Protein AF-A0A9D7FYW2-F1 (afdb_monomer_lite)

pLDDT: mean 81.65, std 18.12, range [25.08, 98.0]

Foldseek 3Di:
DDDPPPPPPDPPCQVVCVVLVWHFAVPVDKDKDWDWDDDQKIKIKMWMKTATHPDRPQKIKIWIKMWIWHQDPVRDTDTDDIDTQDSDIQMDGPPDDPVVSVVVVVVVVVSSVVSSVVVVVVVD

Sequence (124 aa):
MSKGVFLPTFEPGCQLAKQFDYYADTNTYKEWIRLKIKERRQTDIIFSFHCLGFNFVGVMGVSSFIQYKDLSEEGTQLVDRTSALCPELFQFSYKETLADVEIRFNRWLDRVTDFGLDDWRRQL

Radius of gyration: 16.18 Å; chains: 1; bounding box: 40×32×50 Å

Structure (mmCIF, N/CA/C/O backbone):
data_AF-A0A9D7FYW2-F1
#
_entry.id   AF-A0A9D7FYW2-F1
#
loop_
_atom_site.group_PDB
_atom_site.id
_atom_site.type_symbol
_atom_site.label_atom_id
_atom_site.label_alt_id
_atom_site.label_comp_id
_atom_site.label_asym_id
_atom_site.label_entity_id
_atom_site.label_seq_id
_atom_site.pdbx_PDB_ins_code
_atom_site.Cartn_x
_atom_site.Cartn_y
_atom_site.Cartn_z
_atom_site.occupancy
_atom_site.B_iso_or_equiv
_atom_site.auth_seq_id
_atom_site.auth_comp_id
_atom_site.auth_asym_id
_atom_site.auth_atom_id
_atom_site.pdbx_PDB_model_num
ATOM 1 N N . MET A 1 1 ? 13.356 19.602 33.592 1.00 34.50 1 MET A N 1
ATOM 2 C CA . MET A 1 1 ? 13.519 19.443 32.131 1.00 34.50 1 MET A CA 1
ATOM 3 C C . MET A 1 1 ? 12.827 18.149 31.739 1.00 34.50 1 MET A C 1
ATOM 5 O O . MET A 1 1 ? 13.333 17.087 32.083 1.00 34.50 1 MET A O 1
ATOM 9 N N . SER A 1 2 ? 11.619 18.220 31.172 1.00 28.48 2 SER A N 1
ATOM 10 C CA . SER A 1 2 ? 10.886 17.017 30.770 1.00 28.48 2 SER A CA 1
ATOM 11 C C . SER A 1 2 ? 11.562 16.410 29.543 1.00 28.48 2 SER A C 1
ATOM 13 O O . SER A 1 2 ? 11.865 17.097 28.569 1.00 28.48 2 SER A O 1
ATOM 15 N N . LYS A 1 3 ? 11.848 15.110 29.620 1.00 28.30 3 LYS A N 1
ATOM 16 C CA . LYS A 1 3 ? 12.216 14.315 28.454 1.00 28.30 3 LYS A CA 1
ATOM 17 C C . LYS A 1 3 ? 10.977 14.267 27.566 1.00 28.30 3 LYS A C 1
ATOM 19 O O . LYS A 1 3 ? 9.961 13.711 27.977 1.00 28.30 3 LYS A O 1
ATOM 24 N N . GLY A 1 4 ? 11.047 14.899 26.398 1.00 25.08 4 GLY A N 1
ATOM 25 C CA . GLY A 1 4 ? 10.039 14.730 25.361 1.00 25.08 4 GLY A CA 1
ATOM 26 C C . GLY A 1 4 ? 9.909 13.241 25.069 1.00 25.08 4 GLY A C 1
ATOM 27 O O . GLY A 1 4 ? 10.881 12.598 24.675 1.00 25.08 4 GLY A O 1
ATOM 28 N N . VAL A 1 5 ? 8.732 12.689 25.345 1.00 26.41 5 VAL A N 1
ATOM 29 C CA . VAL A 1 5 ? 8.361 11.338 24.940 1.00 26.41 5 VAL A CA 1
ATOM 30 C C . VAL A 1 5 ? 8.350 11.358 23.419 1.00 26.41 5 VAL A C 1
ATOM 32 O O . VAL A 1 5 ? 7.436 11.894 22.797 1.00 26.41 5 VAL A O 1
ATOM 35 N N . PHE A 1 6 ? 9.423 10.847 22.823 1.00 27.48 6 PHE A N 1
ATOM 36 C CA . PHE A 1 6 ? 9.460 10.537 21.407 1.00 27.48 6 PHE A CA 1
ATOM 37 C C . PHE A 1 6 ? 8.473 9.384 21.229 1.00 27.48 6 PHE A C 1
ATOM 39 O O . PHE A 1 6 ? 8.795 8.230 21.511 1.00 27.48 6 PHE A O 1
ATOM 46 N N . LEU A 1 7 ? 7.223 9.710 20.890 1.00 25.69 7 LEU A N 1
ATOM 47 C CA . LEU A 1 7 ? 6.271 8.705 20.437 1.00 25.69 7 LEU A CA 1
ATOM 48 C C . LEU A 1 7 ? 6.960 7.987 19.272 1.00 25.69 7 LEU A C 1
ATOM 50 O O . LEU A 1 7 ? 7.410 8.680 18.356 1.00 25.69 7 LEU A O 1
ATOM 54 N N . PRO A 1 8 ? 7.122 6.652 19.307 1.00 33.25 8 PRO A N 1
ATOM 55 C CA . PRO A 1 8 ? 7.730 5.949 18.196 1.00 33.25 8 PRO A CA 1
ATOM 56 C C . PRO A 1 8 ? 6.863 6.259 16.986 1.00 33.25 8 PRO A C 1
ATOM 58 O O . PRO A 1 8 ? 5.679 5.918 16.957 1.00 33.25 8 PRO A O 1
ATOM 61 N N . THR A 1 9 ? 7.426 6.993 16.029 1.00 40.28 9 THR A N 1
ATOM 62 C CA . THR A 1 9 ? 6.800 7.227 14.740 1.00 40.28 9 THR A CA 1
ATOM 63 C C . THR A 1 9 ? 6.493 5.842 14.199 1.00 40.28 9 THR A C 1
ATOM 65 O O . THR A 1 9 ? 7.404 5.077 13.894 1.00 40.28 9 THR A O 1
ATOM 68 N N . PHE A 1 10 ? 5.216 5.464 14.218 1.00 47.41 10 PHE A N 1
ATOM 69 C CA . PHE A 1 10 ? 4.755 4.209 13.653 1.00 47.41 10 PHE A CA 1
ATOM 70 C C . PHE A 1 10 ? 5.349 4.122 12.244 1.00 47.41 10 PHE A C 1
ATOM 72 O O . PHE A 1 10 ? 5.164 5.048 11.453 1.00 47.41 10 PHE A O 1
ATOM 79 N N . GLU A 1 11 ? 6.115 3.064 11.967 1.00 56.31 11 GLU A N 1
ATOM 80 C CA . GLU A 1 11 ? 6.662 2.759 10.643 1.00 56.31 11 GLU A CA 1
ATOM 81 C C . GLU A 1 11 ? 5.789 1.673 10.013 1.00 56.31 11 GLU A C 1
ATOM 83 O O . GLU A 1 11 ? 6.104 0.482 10.117 1.00 56.31 11 GLU A O 1
ATOM 88 N N . PRO A 1 12 ? 4.651 2.049 9.412 1.00 54.31 12 PRO A N 1
ATOM 89 C CA . PRO A 1 12 ? 3.641 1.086 9.026 1.00 54.31 12 PRO A CA 1
ATOM 90 C C . PRO A 1 12 ? 4.120 -0.032 8.100 1.00 54.31 12 PRO A C 1
ATOM 92 O O . PRO A 1 12 ? 3.637 -1.157 8.195 1.00 54.31 12 PRO A O 1
ATOM 95 N N . GLY A 1 13 ? 5.086 0.256 7.223 1.00 52.97 13 GLY A N 1
ATOM 96 C CA . GLY A 1 13 ? 5.588 -0.718 6.255 1.00 52.97 13 GLY A CA 1
ATOM 97 C C . GLY A 1 13 ? 6.303 -1.916 6.891 1.00 52.97 13 GLY A C 1
ATOM 98 O O . GLY A 1 13 ? 6.212 -3.025 6.374 1.00 52.97 13 GLY A O 1
ATOM 99 N N . CYS A 1 14 ? 6.969 -1.734 8.036 1.00 55.47 14 CYS A N 1
ATOM 100 C CA . CYS A 1 14 ? 7.915 -2.722 8.566 1.00 55.47 14 CYS A CA 1
ATOM 101 C C . CYS A 1 14 ? 7.234 -3.960 9.189 1.00 55.47 14 CYS A C 1
ATOM 103 O O . CYS A 1 14 ? 7.719 -5.083 9.053 1.00 55.47 14 CYS A O 1
ATOM 105 N N . GLN A 1 15 ? 6.097 -3.782 9.875 1.00 61.22 15 GLN A N 1
ATOM 106 C CA . GLN A 1 15 ? 5.364 -4.901 10.493 1.00 61.22 15 GLN A CA 1
ATOM 107 C C . GLN A 1 15 ? 4.575 -5.727 9.470 1.00 61.22 15 GLN A C 1
ATOM 109 O O . GLN A 1 15 ? 4.453 -6.940 9.632 1.00 61.22 15 GLN A O 1
ATOM 114 N N . LEU A 1 16 ? 4.082 -5.090 8.406 1.00 68.88 16 LEU A N 1
ATOM 115 C CA . LEU A 1 16 ? 3.336 -5.756 7.337 1.00 68.88 16 LEU A CA 1
ATOM 116 C C . LEU A 1 16 ? 4.252 -6.490 6.365 1.00 68.88 16 LEU A C 1
ATOM 118 O O . LEU A 1 16 ? 3.893 -7.566 5.904 1.00 68.88 16 LEU A O 1
ATOM 122 N N . ALA A 1 17 ? 5.457 -5.974 6.110 1.00 67.94 17 ALA A N 1
ATOM 123 C CA . 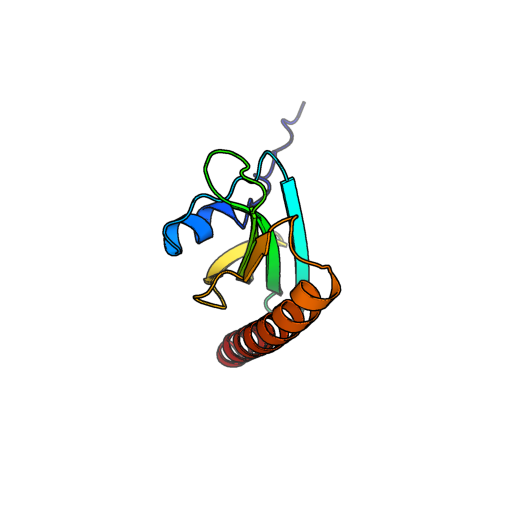ALA A 1 17 ? 6.431 -6.647 5.254 1.00 67.94 17 ALA A CA 1
ATOM 124 C C . ALA A 1 17 ? 6.739 -8.080 5.727 1.00 67.94 17 ALA A C 1
ATOM 126 O O . ALA A 1 17 ? 6.807 -9.003 4.920 1.00 67.94 17 ALA A O 1
ATOM 127 N N . LYS A 1 18 ? 6.773 -8.297 7.052 1.00 66.19 18 LYS A N 1
ATOM 128 C CA . LYS A 1 18 ? 6.891 -9.637 7.650 1.00 66.19 18 LYS A CA 1
ATOM 129 C C . LYS A 1 18 ? 5.711 -10.558 7.336 1.00 66.19 18 LYS A C 1
ATOM 131 O O . LYS A 1 18 ? 5.913 -11.758 7.214 1.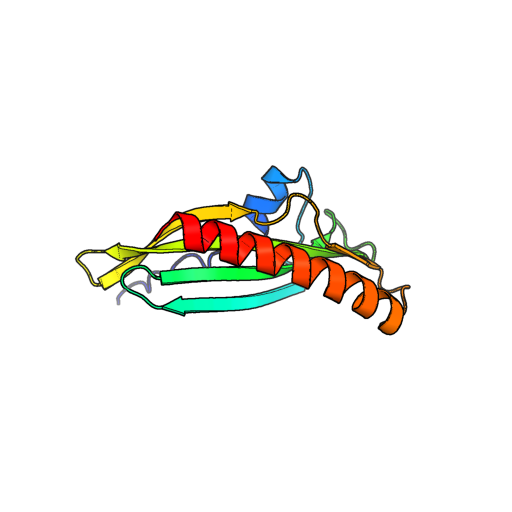00 66.19 18 LYS A O 1
ATOM 136 N N . GLN A 1 19 ? 4.492 -10.026 7.229 1.00 67.94 19 GLN A N 1
ATOM 137 C CA . GLN A 1 19 ? 3.307 -10.819 6.866 1.00 67.94 19 GLN A CA 1
ATOM 138 C C . GLN A 1 19 ? 3.340 -11.256 5.397 1.00 67.94 19 GLN A C 1
ATOM 140 O O . GLN A 1 19 ? 2.734 -12.261 5.044 1.00 67.94 19 GLN A O 1
ATOM 145 N N . PHE A 1 20 ? 4.067 -10.513 4.565 1.00 67.38 20 PHE A N 1
ATOM 146 C CA . PHE A 1 20 ? 4.210 -10.740 3.130 1.00 67.38 20 PHE A CA 1
ATOM 147 C C . PHE A 1 20 ? 5.545 -11.373 2.731 1.00 67.38 20 PHE A C 1
ATOM 149 O O . PHE A 1 20 ? 5.861 -11.413 1.546 1.00 67.38 20 PHE A O 1
ATOM 156 N N . ASP A 1 21 ? 6.320 -11.844 3.712 1.00 73.94 21 ASP A N 1
ATOM 157 C CA . ASP A 1 21 ? 7.629 -12.478 3.523 1.00 73.94 21 ASP A CA 1
ATOM 158 C C . ASP A 1 21 ? 8.591 -11.660 2.636 1.00 73.94 21 ASP A C 1
ATOM 160 O O . ASP A 1 21 ? 9.326 -12.190 1.804 1.00 73.94 21 ASP A O 1
ATOM 164 N N . TYR A 1 22 ? 8.583 -10.331 2.800 1.00 76.25 22 TYR A N 1
ATOM 165 C CA . TYR A 1 22 ? 9.533 -9.445 2.127 1.00 76.25 22 TYR A CA 1
ATOM 166 C C . TYR A 1 22 ? 10.174 -8.446 3.095 1.00 76.25 22 TYR A C 1
ATOM 168 O O . TYR A 1 22 ? 9.722 -8.230 4.220 1.00 76.25 22 TYR A O 1
ATOM 176 N N . TYR A 1 23 ? 11.263 -7.821 2.644 1.00 76.12 23 TYR A N 1
ATOM 177 C CA . TYR A 1 23 ? 11.929 -6.743 3.369 1.00 76.12 23 TYR A CA 1
ATOM 178 C C . TYR A 1 23 ? 11.548 -5.385 2.773 1.00 76.12 23 TYR A C 1
ATOM 180 O O . TYR A 1 23 ? 11.840 -5.119 1.604 1.00 76.12 23 TYR A O 1
ATOM 188 N N . ALA A 1 24 ? 10.909 -4.535 3.579 1.00 80.56 24 ALA A N 1
ATOM 189 C CA . ALA A 1 24 ? 10.659 -3.137 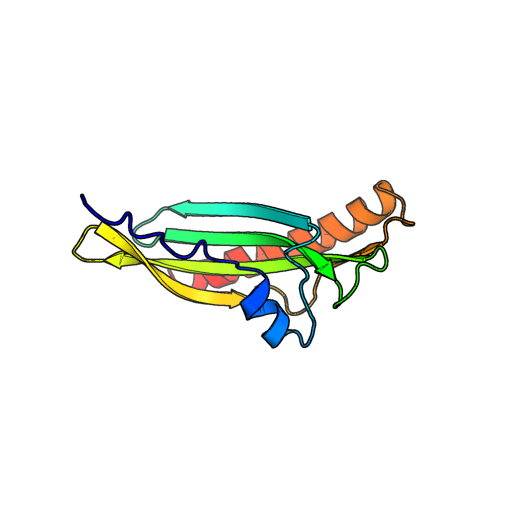3.249 1.00 80.56 24 ALA A CA 1
ATOM 190 C C . ALA A 1 24 ? 11.849 -2.286 3.705 1.00 80.56 24 ALA A C 1
ATOM 192 O O . ALA A 1 24 ? 12.037 -2.079 4.905 1.00 80.56 24 ALA A O 1
ATOM 193 N N . ASP A 1 25 ? 12.633 -1.773 2.760 1.00 80.56 25 ASP A N 1
ATOM 194 C CA . ASP A 1 25 ? 13.660 -0.784 3.066 1.00 80.56 25 ASP A CA 1
ATOM 195 C C . ASP A 1 25 ? 13.018 0.605 3.176 1.00 80.56 25 ASP A C 1
ATOM 197 O O . ASP A 1 25 ? 12.789 1.306 2.189 1.00 80.56 25 ASP A O 1
ATOM 201 N N . THR A 1 26 ? 12.711 0.981 4.417 1.00 78.94 26 THR A N 1
ATOM 202 C CA . THR A 1 26 ? 12.146 2.280 4.800 1.00 78.94 26 THR A CA 1
ATOM 203 C C . THR A 1 26 ? 13.217 3.335 5.114 1.00 78.94 26 THR A C 1
ATOM 205 O O . THR A 1 26 ? 12.872 4.459 5.500 1.00 78.94 26 THR A O 1
ATOM 208 N N . ASN A 1 27 ? 14.506 2.995 4.965 1.00 80.25 27 ASN A N 1
ATOM 209 C CA . ASN A 1 27 ? 15.635 3.900 5.191 1.00 80.25 27 ASN A CA 1
ATOM 210 C C . ASN A 1 27 ? 16.076 4.598 3.902 1.00 80.25 27 ASN A C 1
ATOM 212 O O . ASN A 1 27 ? 16.421 5.776 3.951 1.00 80.25 27 ASN A O 1
ATOM 216 N N . THR A 1 28 ? 16.052 3.896 2.763 1.00 83.62 28 THR A N 1
ATOM 217 C CA . THR A 1 28 ? 16.429 4.482 1.464 1.00 83.62 28 THR A CA 1
ATOM 218 C C . THR A 1 28 ? 15.364 5.445 0.949 1.00 83.62 28 THR A C 1
ATOM 220 O O . THR A 1 28 ? 15.662 6.588 0.606 1.00 83.62 28 THR A O 1
ATOM 223 N N . TYR A 1 29 ? 14.109 5.001 0.905 1.00 84.31 29 TYR A N 1
ATOM 224 C CA . TYR A 1 29 ? 12.978 5.839 0.529 1.00 84.31 29 TYR A CA 1
ATOM 225 C C . TYR A 1 29 ? 11.716 5.327 1.206 1.00 84.31 29 TYR A C 1
ATOM 227 O O . TYR A 1 29 ? 11.425 4.130 1.172 1.00 84.31 29 TYR A O 1
ATOM 235 N N . LYS A 1 30 ? 10.938 6.249 1.772 1.00 86.88 30 LYS A N 1
ATOM 236 C CA . LYS A 1 30 ? 9.585 5.972 2.238 1.00 86.88 30 LYS A CA 1
ATOM 237 C C . LYS A 1 30 ? 8.695 7.181 2.033 1.00 86.88 30 LYS A C 1
ATOM 239 O O . LYS A 1 30 ? 9.080 8.291 2.374 1.00 86.88 30 LYS A O 1
ATOM 244 N N . GLU A 1 31 ? 7.488 6.929 1.560 1.00 91.12 31 GLU A N 1
ATOM 245 C CA . GLU A 1 31 ? 6.402 7.902 1.537 1.00 91.12 31 GLU A CA 1
ATOM 246 C C . GLU A 1 31 ? 5.088 7.185 1.835 1.00 91.12 31 GLU A C 1
ATOM 248 O O . GLU A 1 31 ? 4.983 5.961 1.710 1.00 91.12 31 GLU A O 1
ATOM 253 N N . TRP A 1 32 ? 4.070 7.921 2.266 1.00 93.88 32 TRP A N 1
ATOM 254 C CA . TRP A 1 32 ? 2.754 7.330 2.477 1.00 93.88 32 TRP A CA 1
ATOM 255 C C . TRP A 1 32 ? 1.624 8.322 2.260 1.00 93.88 32 TRP A C 1
ATOM 257 O O . TRP A 1 32 ? 1.740 9.519 2.510 1.00 93.88 32 TRP A O 1
ATOM 267 N N . ILE A 1 33 ? 0.492 7.776 1.831 1.00 93.50 33 ILE A N 1
ATOM 268 C CA . ILE A 1 33 ? -0.772 8.489 1.688 1.00 93.50 33 ILE A CA 1
ATOM 269 C C . ILE A 1 33 ? -1.768 7.841 2.638 1.00 93.50 33 ILE A C 1
ATOM 271 O O . ILE A 1 33 ? -1.784 6.621 2.803 1.00 93.50 33 ILE A O 1
ATOM 275 N N . ARG A 1 34 ? -2.605 8.658 3.277 1.00 93.50 34 ARG A N 1
ATOM 276 C CA . ARG A 1 34 ? -3.620 8.184 4.216 1.00 93.50 34 ARG A CA 1
ATOM 277 C C . ARG A 1 34 ? -4.971 8.806 3.944 1.00 93.50 34 ARG A C 1
ATOM 279 O O . ARG A 1 34 ? -5.115 10.026 4.004 1.00 93.50 34 ARG A O 1
ATOM 286 N N . LEU A 1 35 ? -5.965 7.942 3.806 1.00 93.94 35 LEU A N 1
ATOM 287 C CA . LEU A 1 35 ? -7.368 8.290 3.918 1.00 93.94 35 LEU A CA 1
ATOM 288 C C . LEU A 1 35 ? -7.803 8.115 5.377 1.00 93.94 35 LEU A C 1
ATOM 290 O O . LEU A 1 35 ? -7.615 7.055 5.968 1.00 93.94 35 LEU A O 1
ATOM 294 N N . LYS A 1 36 ? -8.361 9.172 5.970 1.00 93.62 36 LYS A N 1
ATOM 295 C CA . LYS A 1 36 ? -8.836 9.167 7.357 1.00 93.62 36 LYS A CA 1
ATOM 296 C C . LYS A 1 36 ? -10.356 9.269 7.387 1.00 93.62 36 LYS A C 1
ATOM 298 O O . LYS A 1 36 ? -10.905 10.276 6.948 1.00 93.62 36 LYS A O 1
ATOM 303 N N . ILE A 1 37 ? -10.998 8.279 7.992 1.00 92.25 37 ILE A N 1
ATOM 304 C CA . ILE A 1 37 ? -12.435 8.245 8.258 1.00 92.25 37 ILE A CA 1
ATOM 305 C C . ILE A 1 37 ? -12.635 8.589 9.738 1.00 92.25 37 ILE A C 1
ATOM 307 O O . ILE A 1 37 ? -12.087 7.927 10.624 1.00 92.25 37 ILE A O 1
ATOM 311 N N . LYS A 1 38 ? -13.357 9.682 10.007 1.00 88.69 38 LYS A N 1
ATOM 312 C CA . LYS A 1 38 ? -13.589 10.200 11.362 1.00 88.69 38 LYS A CA 1
ATOM 313 C C . LYS A 1 38 ? -15.044 9.997 11.763 1.00 88.69 38 LYS A C 1
ATOM 315 O O . LYS A 1 38 ? -15.912 10.711 11.275 1.00 88.69 38 LYS A O 1
ATOM 320 N N . GLU A 1 39 ? -15.270 9.087 12.699 1.00 83.81 39 GLU A N 1
ATOM 321 C CA . GLU A 1 39 ? -16.565 8.868 13.348 1.00 83.81 39 GLU A CA 1
ATOM 322 C C . GLU A 1 39 ? -16.356 8.739 14.867 1.00 83.81 39 GLU A C 1
ATOM 324 O O . GLU A 1 39 ? -15.475 9.396 15.423 1.00 83.81 39 GLU A O 1
ATOM 329 N N . ARG A 1 40 ? -17.130 7.885 15.556 1.00 80.75 40 ARG A N 1
ATOM 330 C CA . ARG A 1 40 ? -16.891 7.545 16.971 1.00 80.75 40 ARG A CA 1
ATOM 331 C C . ARG A 1 40 ? -15.520 6.891 17.174 1.00 80.75 40 ARG A C 1
ATOM 333 O O . ARG A 1 40 ? -14.853 7.151 18.170 1.00 80.75 40 ARG A O 1
ATOM 340 N N . ARG A 1 41 ? -15.115 6.062 16.211 1.00 83.88 41 ARG A N 1
ATOM 341 C CA . ARG A 1 41 ? -13.797 5.433 16.096 1.00 83.88 41 ARG A CA 1
ATOM 342 C C . ARG A 1 41 ? -13.065 6.044 14.904 1.00 83.88 41 ARG A C 1
ATOM 344 O O . ARG A 1 41 ? -13.690 6.274 13.869 1.00 83.88 41 ARG A O 1
ATOM 351 N N . GLN A 1 42 ? -11.761 6.308 15.016 1.00 89.44 42 GLN A N 1
ATOM 352 C CA . GLN A 1 42 ? -10.987 6.757 13.855 1.00 89.44 42 GLN A CA 1
ATOM 353 C C . GLN A 1 42 ? -10.474 5.541 13.084 1.00 89.44 42 GLN A C 1
ATOM 355 O O . GLN A 1 42 ? -9.856 4.650 13.664 1.00 89.44 42 GLN A O 1
ATOM 360 N N . THR A 1 43 ? -10.677 5.548 11.770 1.00 92.69 43 THR A N 1
ATOM 361 C CA . THR A 1 43 ? -10.141 4.527 10.866 1.00 92.69 43 THR A CA 1
ATOM 362 C C . THR A 1 43 ? -9.213 5.191 9.858 1.00 92.69 43 THR A C 1
ATOM 364 O O . THR A 1 43 ? -9.577 6.182 9.226 1.00 92.69 43 THR A O 1
ATOM 367 N N . ASP A 1 44 ? -8.006 4.657 9.712 1.00 93.88 44 ASP A N 1
ATOM 368 C CA . ASP A 1 44 ? -7.013 5.122 8.750 1.00 93.88 44 ASP A CA 1
ATOM 369 C C . ASP A 1 44 ? -6.777 4.005 7.714 1.00 93.88 44 ASP A C 1
ATOM 371 O O . ASP A 1 44 ? -6.343 2.916 8.079 1.00 93.88 44 ASP A O 1
ATOM 375 N N . ILE A 1 45 ? -7.023 4.275 6.430 1.00 94.12 45 ILE A N 1
ATOM 376 C CA . ILE A 1 45 ? -6.564 3.437 5.310 1.00 94.12 45 ILE A CA 1
ATOM 377 C C . ILE A 1 45 ? -5.286 4.070 4.772 1.00 94.12 45 ILE A C 1
ATOM 379 O O . ILE A 1 45 ? -5.264 5.265 4.468 1.00 94.12 45 ILE A O 1
ATOM 383 N N . ILE A 1 46 ? -4.207 3.300 4.695 1.00 93.94 46 ILE A N 1
ATOM 384 C CA . ILE A 1 46 ? -2.874 3.824 4.402 1.00 93.94 46 ILE A CA 1
ATOM 385 C C . ILE A 1 46 ? -2.236 3.040 3.257 1.00 93.94 46 ILE A C 1
ATOM 387 O O . ILE A 1 46 ? -2.298 1.813 3.217 1.00 93.94 46 ILE A O 1
ATOM 391 N N . PHE A 1 47 ? -1.582 3.779 2.363 1.00 94.06 47 PHE A N 1
ATOM 392 C CA . PHE A 1 47 ? -0.765 3.281 1.262 1.00 94.06 47 PHE A CA 1
ATOM 393 C C . PHE A 1 47 ? 0.680 3.696 1.521 1.00 94.06 47 PHE A C 1
ATOM 395 O O . PHE A 1 47 ? 0.957 4.890 1.641 1.00 94.06 47 PHE A O 1
ATOM 402 N N . SER A 1 48 ? 1.594 2.736 1.643 1.00 92.44 48 SER A N 1
ATOM 403 C CA . SER A 1 48 ? 2.994 2.985 1.989 1.00 92.44 48 SER A CA 1
ATOM 404 C C . SER A 1 48 ? 3.917 2.590 0.846 1.00 92.44 48 SER A C 1
ATOM 406 O O . SER A 1 48 ? 4.006 1.417 0.495 1.00 92.44 48 SER A O 1
ATOM 408 N N . PHE A 1 49 ? 4.640 3.571 0.319 1.00 92.50 49 PHE A N 1
ATOM 409 C CA . PHE A 1 49 ? 5.655 3.436 -0.719 1.00 92.50 49 PHE A CA 1
ATOM 410 C C . PHE A 1 49 ? 7.019 3.230 -0.065 1.00 92.50 49 PHE A C 1
ATOM 412 O O . PHE A 1 49 ? 7.370 3.968 0.856 1.00 92.50 49 PHE A O 1
ATOM 419 N N . HIS A 1 50 ? 7.780 2.241 -0.521 1.00 90.12 50 HIS A N 1
ATOM 420 C CA . HIS A 1 50 ? 9.098 1.917 0.032 1.00 90.12 50 HIS A CA 1
ATOM 421 C C . HIS A 1 50 ? 9.947 1.120 -0.963 1.00 90.12 50 HIS A C 1
ATOM 423 O O . HIS A 1 50 ? 9.432 0.551 -1.926 1.00 90.12 50 HIS A O 1
ATOM 429 N N . CYS A 1 51 ? 11.257 1.074 -0.737 1.00 89.69 51 CYS A N 1
ATOM 430 C CA . CYS A 1 51 ? 12.156 0.221 -1.509 1.00 89.69 51 CYS A CA 1
ATOM 431 C C . CYS A 1 51 ? 11.964 -1.258 -1.132 1.00 89.69 51 CYS A C 1
ATOM 433 O O . CYS A 1 51 ? 11.676 -1.579 0.025 1.00 89.69 51 CYS A O 1
ATOM 435 N N . LEU A 1 52 ? 12.136 -2.167 -2.099 1.00 85.75 52 LEU A N 1
ATOM 436 C CA . LEU A 1 52 ? 12.064 -3.611 -1.855 1.00 85.75 52 LEU A CA 1
ATOM 437 C C . LEU A 1 52 ? 13.435 -4.267 -1.756 1.00 85.75 52 LEU A C 1
ATOM 439 O O . LEU A 1 52 ? 14.308 -4.045 -2.594 1.00 85.75 52 LEU A O 1
ATOM 443 N N . GLY A 1 53 ? 13.561 -5.157 -0.770 1.00 79.75 53 GLY A N 1
ATOM 444 C CA . GLY A 1 53 ? 14.766 -5.934 -0.516 1.00 79.75 53 GLY A CA 1
ATOM 445 C C . GLY A 1 53 ? 15.778 -5.199 0.359 1.00 79.75 53 GLY A C 1
ATOM 446 O O . GLY A 1 53 ? 15.655 -4.011 0.634 1.00 79.75 53 GLY A O 1
ATOM 447 N N . PHE A 1 54 ? 16.789 -5.934 0.821 1.00 70.88 54 PHE A N 1
ATOM 448 C CA . PHE A 1 54 ? 17.811 -5.408 1.734 1.00 70.88 54 PHE A CA 1
ATOM 449 C C . PHE A 1 54 ? 18.715 -4.348 1.087 1.00 70.88 54 PHE A C 1
ATOM 451 O O . PHE A 1 54 ? 19.213 -3.459 1.767 1.00 70.88 54 PHE A O 1
A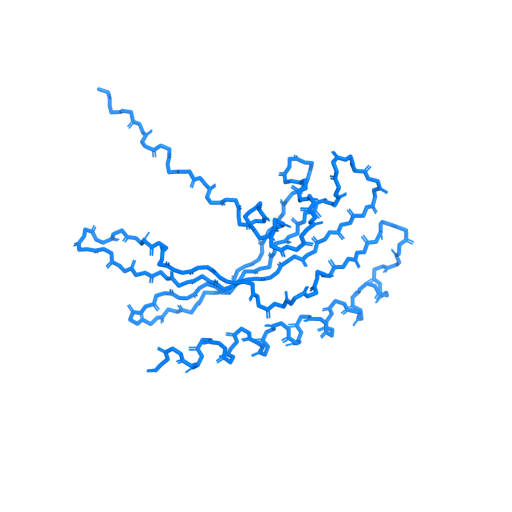TOM 458 N N . ASN A 1 55 ? 18.917 -4.447 -0.230 1.00 74.56 55 ASN A N 1
ATOM 459 C CA . ASN A 1 55 ? 19.655 -3.478 -1.030 1.00 74.56 55 ASN A CA 1
ATOM 460 C C . ASN A 1 55 ? 18.725 -2.922 -2.107 1.00 74.56 55 ASN A C 1
ATOM 462 O O . ASN A 1 55 ? 18.019 -3.694 -2.761 1.00 74.56 55 ASN A O 1
ATOM 466 N N . PHE A 1 56 ? 18.773 -1.612 -2.349 1.00 76.69 56 PHE A N 1
ATOM 467 C CA . PHE A 1 56 ? 17.992 -1.006 -3.420 1.00 76.69 56 PHE A CA 1
ATOM 468 C C . PHE A 1 56 ? 18.492 -1.467 -4.796 1.00 76.69 56 PHE A C 1
ATOM 470 O O . PHE A 1 56 ? 19.528 -1.025 -5.288 1.00 76.69 56 PHE A O 1
ATOM 477 N N . VAL A 1 57 ? 17.719 -2.348 -5.432 1.00 83.94 57 VAL A N 1
ATOM 478 C CA . VAL A 1 57 ? 17.970 -2.858 -6.794 1.00 83.94 57 VAL A CA 1
ATOM 479 C C . VAL A 1 57 ? 17.113 -2.156 -7.854 1.00 83.94 57 VAL A C 1
ATOM 481 O O . VAL A 1 57 ? 16.974 -2.641 -8.976 1.00 83.94 57 VAL A O 1
ATOM 484 N N . GLY A 1 58 ? 16.521 -1.008 -7.511 1.00 88.25 58 GLY A N 1
ATOM 485 C CA . GLY A 1 58 ? 15.668 -0.257 -8.429 1.00 88.25 58 GLY A CA 1
ATOM 486 C C . GLY A 1 58 ? 14.219 -0.749 -8.495 1.00 88.25 58 GLY A C 1
ATOM 487 O O . GLY A 1 58 ? 13.551 -0.527 -9.507 1.00 88.25 58 GLY A O 1
ATOM 488 N N . VAL A 1 59 ? 13.736 -1.433 -7.455 1.00 91.38 59 VAL A N 1
ATOM 489 C CA . VAL A 1 59 ? 12.339 -1.873 -7.343 1.00 91.38 59 VAL A CA 1
ATOM 490 C C . VAL A 1 59 ? 11.692 -1.208 -6.133 1.00 91.38 59 VAL A C 1
ATOM 492 O O . VAL A 1 59 ? 12.241 -1.214 -5.029 1.00 91.38 59 VAL A O 1
ATOM 495 N N . MET A 1 60 ? 10.519 -0.635 -6.371 1.00 92.56 60 MET A N 1
ATOM 496 C CA . MET A 1 60 ? 9.665 -0.006 -5.376 1.00 92.56 60 MET A CA 1
ATOM 497 C C . MET A 1 60 ? 8.443 -0.881 -5.117 1.00 92.56 60 MET A C 1
ATOM 499 O O . MET A 1 60 ? 7.924 -1.529 -6.029 1.00 92.56 60 MET A O 1
ATOM 503 N N . GLY A 1 61 ? 7.978 -0.871 -3.874 1.00 91.62 61 GLY A N 1
ATOM 504 C CA . GLY A 1 61 ? 6.763 -1.530 -3.429 1.00 91.62 61 GLY A CA 1
ATOM 505 C C . GLY A 1 61 ? 5.773 -0.535 -2.843 1.00 91.62 61 GLY A C 1
ATOM 506 O O . GLY A 1 61 ? 6.166 0.457 -2.225 1.00 91.62 61 GLY A O 1
ATOM 507 N N . VAL A 1 62 ? 4.485 -0.822 -3.015 1.00 93.62 62 VAL A N 1
ATOM 508 C CA . VAL A 1 62 ? 3.391 -0.137 -2.330 1.00 93.62 62 VAL A CA 1
ATOM 509 C C . VAL A 1 62 ? 2.559 -1.170 -1.595 1.00 93.62 62 VAL A C 1
ATOM 511 O O . VAL A 1 62 ? 1.945 -2.043 -2.211 1.00 93.62 62 VAL A O 1
ATOM 514 N N . SER A 1 63 ? 2.557 -1.076 -0.268 1.00 91.88 63 SER A N 1
ATOM 515 C CA . SER A 1 63 ? 1.712 -1.890 0.602 1.00 91.88 63 SER A CA 1
ATOM 516 C C . SER A 1 63 ? 0.508 -1.088 1.078 1.00 91.88 63 SER A C 1
ATOM 518 O O . SER A 1 63 ? 0.555 0.142 1.154 1.00 91.88 63 SER A O 1
ATOM 520 N N . SER A 1 64 ? -0.581 -1.785 1.396 1.00 92.81 64 SER A N 1
ATOM 521 C CA . SER A 1 64 ? -1.806 -1.166 1.888 1.00 92.81 64 SER A CA 1
ATOM 522 C C . SER A 1 64 ? -2.367 -1.877 3.108 1.00 92.81 64 SER A C 1
ATOM 524 O O . SER A 1 64 ? -2.332 -3.105 3.228 1.00 92.81 64 SER A O 1
ATOM 526 N N . PHE A 1 65 ? -2.882 -1.088 4.040 1.00 92.31 65 PHE A N 1
ATOM 527 C CA . PHE A 1 65 ? -3.406 -1.591 5.300 1.00 92.31 65 PHE A CA 1
ATOM 528 C C . PHE A 1 65 ? -4.397 -0.616 5.915 1.00 92.31 65 PHE A C 1
ATOM 530 O O . PHE A 1 65 ? -4.417 0.578 5.608 1.00 92.31 65 PHE A O 1
ATOM 537 N N . ILE A 1 66 ? -5.210 -1.158 6.807 1.00 92.62 66 ILE A N 1
ATOM 538 C CA . ILE A 1 66 ? -6.198 -0.435 7.585 1.00 92.62 66 ILE A CA 1
ATOM 539 C C . ILE A 1 66 ? -5.804 -0.466 9.052 1.00 92.62 66 ILE A C 1
ATOM 541 O O . ILE A 1 66 ? -5.279 -1.461 9.559 1.00 92.62 66 ILE A O 1
ATOM 545 N N . GLN A 1 67 ? -6.024 0.658 9.719 1.00 91.94 67 GLN A N 1
ATOM 546 C CA . GLN A 1 67 ? -5.713 0.852 11.118 1.00 91.94 67 GLN A CA 1
ATOM 547 C C . GLN A 1 67 ? -6.918 1.445 11.837 1.00 91.94 67 GLN A C 1
ATOM 549 O O . GLN A 1 67 ? -7.380 2.536 11.500 1.00 91.94 67 GLN A O 1
ATOM 554 N N . TYR A 1 68 ? -7.376 0.754 12.871 1.00 90.94 68 TYR A N 1
ATOM 555 C CA . TYR A 1 68 ? -8.431 1.229 13.751 1.00 90.94 68 TYR A CA 1
ATOM 556 C C . TYR A 1 68 ? -7.825 1.840 15.006 1.00 90.94 68 TYR A C 1
ATOM 558 O O . TYR A 1 68 ? -6.915 1.272 15.618 1.00 90.94 68 TYR A O 1
ATOM 566 N N . LYS A 1 69 ? -8.319 3.023 15.366 1.00 88.38 69 LYS A N 1
ATOM 567 C CA . LYS A 1 69 ? -7.845 3.796 16.507 1.00 88.38 69 LYS A CA 1
ATOM 568 C C . LYS A 1 69 ? -8.998 4.143 17.423 1.00 88.38 69 LYS A C 1
ATOM 570 O O . LYS A 1 69 ? -9.968 4.773 16.991 1.00 88.38 69 LYS A O 1
ATOM 575 N N . ASP A 1 70 ? -8.828 3.794 18.687 1.00 84.69 70 ASP A N 1
ATOM 576 C CA . ASP A 1 70 ? -9.728 4.190 19.758 1.00 84.69 70 ASP A CA 1
ATOM 577 C C . ASP A 1 70 ? -9.166 5.396 20.504 1.00 84.69 70 ASP A C 1
ATOM 579 O O . ASP A 1 70 ? -7.960 5.657 20.517 1.00 84.69 70 ASP A O 1
ATOM 583 N N . LEU A 1 71 ? -10.068 6.170 21.097 1.00 76.44 71 LEU A N 1
ATOM 584 C CA . LEU A 1 71 ? -9.702 7.232 22.021 1.00 76.44 71 LEU A CA 1
ATOM 585 C C . LEU A 1 71 ? -9.532 6.602 23.400 1.00 76.44 71 LEU A C 1
ATOM 587 O O . LEU A 1 71 ? -10.467 5.992 23.916 1.00 76.44 71 LEU A O 1
ATOM 591 N N . SER A 1 72 ? -8.348 6.745 23.990 1.00 71.31 72 SER A N 1
ATOM 592 C CA . SER A 1 72 ? -8.162 6.431 25.402 1.00 71.31 72 SER A CA 1
ATOM 593 C C . SER A 1 72 ? -8.976 7.392 26.271 1.00 71.31 72 SER A C 1
ATOM 595 O O . SER A 1 72 ? -9.354 8.482 25.831 1.00 71.31 72 SER A O 1
ATOM 597 N N . GLU A 1 73 ? -9.195 7.018 27.531 1.00 69.50 73 GLU A N 1
ATOM 598 C CA . GLU A 1 73 ? -9.831 7.884 28.536 1.00 69.50 73 GLU A CA 1
ATOM 599 C C . GLU A 1 73 ? -9.092 9.229 28.705 1.00 69.50 73 GLU A C 1
ATOM 601 O O . GLU A 1 73 ? -9.696 10.244 29.038 1.00 69.50 73 GLU A O 1
ATOM 606 N N . GLU A 1 74 ? -7.795 9.259 28.386 1.00 74.19 74 GLU A N 1
ATOM 607 C CA . GLU A 1 74 ? -6.917 10.436 28.426 1.00 74.19 74 GLU A CA 1
ATOM 608 C C . GLU A 1 74 ? -6.920 11.240 27.107 1.00 74.19 74 GLU A C 1
ATOM 610 O O . GLU A 1 74 ? -6.121 12.160 26.927 1.00 74.19 74 GLU A O 1
ATOM 615 N N . GLY A 1 75 ? -7.781 10.885 26.145 1.00 68.38 75 GLY A N 1
ATOM 616 C CA . GLY A 1 75 ? -7.889 11.546 24.840 1.00 68.38 75 GLY A CA 1
ATOM 617 C C . GLY A 1 75 ? -6.761 11.212 23.856 1.00 68.38 75 GLY A C 1
ATOM 618 O O . GLY A 1 75 ? -6.660 11.837 22.797 1.00 68.38 75 GLY A O 1
ATOM 619 N N . THR A 1 76 ? -5.916 10.225 24.168 1.00 73.44 76 THR A N 1
ATOM 620 C CA . THR A 1 76 ? -4.833 9.778 23.282 1.00 73.44 76 THR A CA 1
ATOM 621 C C . THR A 1 76 ? -5.356 8.726 22.307 1.00 73.44 76 THR A C 1
ATOM 623 O O . THR A 1 76 ? -6.047 7.794 22.704 1.00 73.44 76 THR A O 1
ATOM 626 N N . GLN A 1 77 ? -5.023 8.847 21.018 1.00 72.38 77 GLN A N 1
ATOM 627 C CA . GLN A 1 77 ? -5.376 7.814 20.039 1.00 72.38 77 GLN A CA 1
ATOM 628 C C . GLN A 1 77 ? -4.493 6.581 20.226 1.00 72.38 77 GLN A C 1
ATOM 630 O O . GLN A 1 77 ? -3.285 6.643 19.991 1.00 72.38 77 GLN A O 1
ATOM 635 N N . LEU A 1 78 ? -5.106 5.462 20.596 1.00 79.56 78 LEU A N 1
ATOM 636 C CA . LEU A 1 78 ? -4.454 4.163 20.689 1.00 79.56 78 LEU A CA 1
ATOM 637 C C . LEU A 1 78 ? -4.789 3.340 19.450 1.00 79.56 78 LEU A C 1
ATOM 639 O O . LEU A 1 78 ? -5.940 3.269 19.028 1.00 79.56 78 LEU A O 1
ATOM 643 N N . VAL A 1 79 ? -3.765 2.733 18.855 1.00 80.94 79 VAL A N 1
ATOM 644 C CA . VAL A 1 79 ? -3.939 1.768 17.767 1.00 80.94 79 VAL A CA 1
ATOM 645 C C . VAL A 1 79 ? -4.478 0.483 18.373 1.00 80.94 79 VAL A C 1
ATOM 647 O O . VAL A 1 79 ? -3.765 -0.166 19.132 1.00 80.94 79 VAL A O 1
ATOM 650 N N . ASP A 1 80 ? -5.706 0.121 18.023 1.00 83.50 80 ASP A N 1
ATOM 651 C CA . ASP A 1 80 ? -6.306 -1.141 18.457 1.00 83.50 80 ASP A CA 1
ATOM 652 C C . ASP A 1 80 ? -5.904 -2.283 17.521 1.00 83.50 80 ASP A C 1
ATOM 654 O O . ASP A 1 80 ? -5.337 -3.292 17.934 1.00 83.50 80 ASP A O 1
ATOM 658 N N . ARG A 1 81 ? -6.135 -2.094 16.218 1.00 83.81 81 ARG A N 1
ATOM 659 C CA . ARG A 1 81 ? -5.927 -3.137 15.213 1.00 83.81 81 ARG A CA 1
ATOM 660 C C . ARG A 1 81 ? -5.309 -2.567 13.948 1.00 83.81 81 ARG A C 1
ATOM 662 O O . ARG A 1 81 ? -5.743 -1.528 13.457 1.00 83.81 81 ARG A O 1
ATOM 669 N N . THR A 1 82 ? -4.345 -3.302 13.398 1.00 87.62 82 THR A N 1
ATOM 670 C CA . THR A 1 82 ? -3.774 -3.073 12.066 1.00 87.62 82 THR A CA 1
ATOM 671 C C . THR A 1 82 ? -3.878 -4.363 11.258 1.00 87.62 82 THR A C 1
ATOM 673 O O . THR A 1 82 ? -3.489 -5.423 11.748 1.00 87.62 82 THR A O 1
ATOM 676 N N . SER A 1 83 ? -4.366 -4.286 10.023 1.00 88.12 83 SER A N 1
ATOM 677 C CA . SER A 1 83 ? -4.400 -5.429 9.102 1.00 88.12 83 SER A CA 1
ATOM 678 C C . SER A 1 83 ? -4.122 -5.005 7.670 1.00 88.12 83 SER A C 1
ATOM 680 O O . SER A 1 83 ? -4.528 -3.923 7.249 1.00 88.12 83 SER A O 1
ATOM 682 N N . ALA A 1 84 ? -3.439 -5.862 6.912 1.00 88.75 84 ALA A N 1
ATOM 683 C CA . ALA A 1 84 ? -3.268 -5.647 5.483 1.00 88.75 84 ALA A CA 1
ATOM 684 C C . ALA A 1 84 ? -4.622 -5.662 4.760 1.00 88.75 84 ALA A C 1
ATOM 686 O O . ALA A 1 84 ? -5.500 -6.451 5.111 1.00 88.75 84 ALA A O 1
ATOM 687 N N . LEU A 1 85 ? -4.775 -4.808 3.746 1.0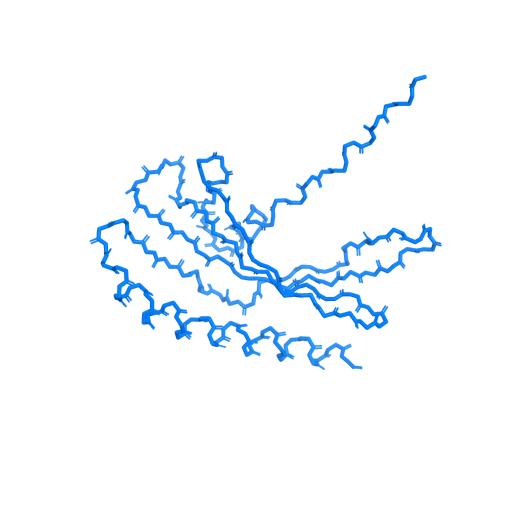0 88.94 85 LEU A N 1
ATOM 688 C CA . LEU A 1 85 ? -5.995 -4.752 2.932 1.00 88.94 85 LEU A CA 1
ATOM 689 C C . LEU A 1 85 ? -5.923 -5.638 1.697 1.00 88.94 85 LEU A C 1
ATOM 691 O O . LEU A 1 85 ? -6.936 -6.172 1.257 1.00 88.94 85 LEU A O 1
ATOM 695 N N . CYS A 1 86 ? -4.731 -5.800 1.134 1.00 81.81 86 CYS A N 1
ATOM 696 C CA . CYS A 1 86 ? -4.513 -6.634 -0.032 1.00 81.81 86 CYS A CA 1
ATOM 697 C C . CYS A 1 86 ? -3.356 -7.590 0.239 1.00 81.81 86 CYS A C 1
ATOM 699 O O . CYS A 1 86 ? -2.328 -7.146 0.755 1.00 81.81 86 CYS A O 1
ATOM 701 N N . PRO A 1 87 ? -3.498 -8.881 -0.111 1.00 73.62 87 PRO A N 1
ATOM 702 C CA . PRO A 1 87 ? -2.405 -9.822 0.033 1.00 73.62 87 PRO A CA 1
ATOM 703 C C . PRO A 1 87 ? -1.278 -9.596 -0.991 1.00 73.62 87 PRO A C 1
ATOM 705 O O . PRO A 1 87 ? -0.192 -10.149 -0.850 1.00 73.62 87 PRO A O 1
ATOM 708 N N . GLU A 1 88 ? -1.540 -8.798 -2.031 1.00 83.25 88 GLU A N 1
ATOM 709 C CA . GLU A 1 88 ? -0.610 -8.508 -3.117 1.00 83.25 88 GLU A CA 1
ATOM 710 C C . GLU A 1 88 ? -0.011 -7.106 -2.961 1.00 83.25 88 GLU A C 1
ATOM 712 O O . GLU A 1 88 ? -0.709 -6.086 -2.997 1.00 83.25 88 GLU A O 1
ATOM 717 N N . LEU A 1 89 ? 1.314 -7.060 -2.845 1.00 89.19 89 LEU A N 1
ATOM 718 C CA . LEU A 1 89 ? 2.097 -5.834 -2.913 1.00 89.19 89 LEU A CA 1
ATOM 719 C C . LEU A 1 89 ? 2.107 -5.300 -4.353 1.00 89.19 89 LEU A C 1
ATOM 721 O O . LEU A 1 89 ? 2.449 -6.036 -5.281 1.00 89.19 89 LEU A O 1
ATOM 725 N N . PHE A 1 90 ? 1.816 -4.013 -4.551 1.00 94.19 90 PHE A N 1
ATOM 726 C CA . PHE A 1 90 ? 2.056 -3.394 -5.854 1.00 94.19 90 PHE A CA 1
ATOM 727 C C . PHE A 1 90 ? 3.546 -3.134 -6.032 1.00 94.19 90 PHE A C 1
ATOM 729 O O . PHE A 1 90 ? 4.171 -2.530 -5.166 1.00 94.19 90 PHE A O 1
ATOM 736 N N . GLN A 1 91 ? 4.118 -3.565 -7.152 1.00 94.38 91 GLN A N 1
ATOM 737 C CA . GLN A 1 91 ? 5.544 -3.406 -7.425 1.00 94.38 91 GLN A CA 1
ATOM 738 C C . GLN A 1 91 ? 5.767 -2.739 -8.776 1.00 94.38 91 GLN A C 1
ATOM 740 O O . GLN A 1 91 ? 4.994 -2.930 -9.726 1.00 94.38 91 GLN A O 1
ATOM 745 N N . PHE A 1 92 ? 6.842 -1.961 -8.852 1.00 95.31 92 PHE A N 1
ATOM 746 C CA . PHE A 1 92 ? 7.322 -1.392 -10.101 1.00 95.31 92 PHE A CA 1
ATOM 747 C C . PHE A 1 92 ? 8.828 -1.127 -10.058 1.00 95.31 92 PHE A C 1
ATOM 749 O O . PHE A 1 92 ? 9.409 -0.868 -9.002 1.00 95.31 92 PHE A O 1
ATOM 756 N N . SER A 1 93 ? 9.468 -1.193 -11.221 1.00 93.94 93 SER A N 1
ATOM 757 C CA . SER A 1 93 ? 10.875 -0.849 -11.406 1.00 93.94 93 SER A CA 1
ATOM 758 C C . SER A 1 93 ? 11.039 0.559 -11.971 1.00 93.94 93 SER A C 1
ATOM 760 O O . SER A 1 93 ? 10.227 1.014 -12.771 1.00 93.94 93 SER A O 1
ATOM 762 N N . TYR A 1 94 ? 12.159 1.216 -11.655 1.00 88.19 94 TYR A N 1
ATOM 763 C CA . TYR A 1 94 ? 12.547 2.496 -12.271 1.00 88.19 94 TYR A CA 1
ATOM 764 C C . TYR A 1 94 ? 12.705 2.437 -13.803 1.00 88.19 94 TYR A C 1
ATOM 766 O O . TYR A 1 94 ? 12.811 3.476 -14.451 1.00 88.19 94 TYR A O 1
ATOM 774 N N . LYS A 1 95 ? 12.787 1.230 -14.380 1.00 94.25 95 LYS A N 1
ATOM 775 C CA . LYS A 1 95 ? 12.886 1.008 -15.829 1.00 94.25 95 LYS A CA 1
ATOM 776 C C . LYS A 1 95 ? 11.534 1.040 -16.540 1.00 94.25 95 LYS A C 1
ATOM 778 O O . LYS A 1 95 ? 11.508 1.093 -17.766 1.00 94.25 95 LYS A O 1
ATOM 783 N N . GLU A 1 96 ? 10.435 0.938 -15.798 1.00 96.44 96 GLU A N 1
ATOM 784 C CA . GLU A 1 96 ? 9.090 0.977 -16.364 1.00 96.44 96 GLU A CA 1
ATOM 785 C C . GLU A 1 96 ? 8.673 2.414 -16.677 1.00 96.44 96 GLU A C 1
ATOM 787 O O . GLU A 1 96 ? 9.108 3.363 -16.022 1.00 96.44 96 GLU A O 1
ATOM 792 N N . THR A 1 97 ? 7.819 2.585 -17.686 1.00 97.19 97 THR A N 1
ATOM 793 C CA . THR A 1 97 ? 7.282 3.908 -18.004 1.00 97.19 97 THR A CA 1
ATOM 794 C C . THR A 1 97 ? 6.228 4.307 -16.976 1.00 97.19 97 THR A C 1
ATOM 796 O O . THR A 1 97 ? 5.491 3.462 -16.467 1.00 97.19 97 THR A O 1
ATOM 799 N N . LEU A 1 98 ? 6.114 5.608 -16.693 1.00 96.44 98 LEU A N 1
ATOM 800 C CA . LEU A 1 98 ? 5.090 6.115 -15.778 1.00 96.44 98 LEU A CA 1
ATOM 801 C C . LEU A 1 98 ? 3.679 5.699 -16.222 1.00 96.44 98 LEU A C 1
ATOM 803 O O . LEU A 1 98 ? 2.904 5.235 -15.396 1.00 96.44 98 LEU A O 1
ATOM 807 N N . ALA A 1 99 ? 3.382 5.785 -17.521 1.00 97.62 99 ALA A N 1
ATOM 808 C CA . ALA A 1 99 ? 2.070 5.441 -18.064 1.00 97.62 99 ALA A CA 1
ATOM 809 C C . ALA A 1 99 ? 1.691 3.970 -17.801 1.00 97.62 99 ALA A C 1
ATOM 811 O O . ALA A 1 99 ? 0.565 3.681 -17.392 1.00 97.62 99 ALA A O 1
ATOM 812 N N . ASP A 1 100 ? 2.632 3.037 -17.980 1.00 97.62 100 ASP A N 1
ATOM 813 C CA . ASP A 1 100 ? 2.386 1.613 -17.714 1.00 97.62 100 ASP A CA 1
ATOM 814 C C . ASP A 1 100 ? 2.183 1.345 -16.216 1.00 97.62 100 ASP A C 1
ATOM 816 O O . ASP A 1 100 ? 1.312 0.559 -15.824 1.00 97.62 100 ASP A O 1
ATOM 820 N N . VAL A 1 101 ? 2.973 2.016 -15.370 1.00 97.94 101 VAL A N 1
ATOM 821 C CA . VAL A 1 101 ? 2.851 1.929 -13.910 1.00 97.94 101 VAL A CA 1
ATOM 822 C C . VAL A 1 101 ? 1.501 2.479 -13.457 1.00 97.94 101 VAL A C 1
ATOM 824 O O . VAL A 1 101 ? 0.819 1.807 -12.690 1.00 97.94 101 VAL A O 1
ATOM 827 N N . GLU A 1 102 ? 1.068 3.634 -13.965 1.00 97.88 102 GLU A N 1
ATOM 828 C CA . GLU A 1 102 ? -0.208 4.272 -13.617 1.00 97.88 102 GLU A CA 1
ATOM 829 C C . GLU A 1 102 ? -1.412 3.390 -13.956 1.00 97.88 102 GLU A C 1
ATOM 831 O O . GLU A 1 102 ? -2.309 3.224 -13.129 1.00 97.88 102 GLU A O 1
ATOM 836 N N . ILE A 1 103 ? -1.430 2.755 -15.134 1.00 98.00 103 ILE A N 1
ATOM 837 C CA . ILE A 1 103 ? -2.529 1.861 -15.534 1.00 98.00 103 ILE A CA 1
ATOM 838 C C . ILE A 1 103 ? -2.675 0.694 -14.549 1.00 98.00 103 ILE A C 1
ATOM 840 O O . ILE A 1 103 ? -3.790 0.350 -14.145 1.00 98.00 103 ILE A O 1
ATOM 844 N N . ARG A 1 104 ? -1.561 0.064 -14.159 1.00 97.62 104 ARG A N 1
ATOM 845 C CA . ARG A 1 104 ? -1.583 -1.051 -13.201 1.00 97.62 104 ARG A CA 1
ATOM 846 C C . ARG A 1 104 ? -1.879 -0.565 -11.785 1.00 97.62 104 ARG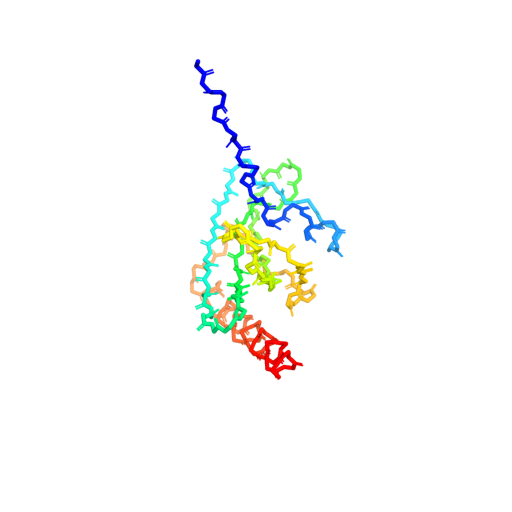 A C 1
ATOM 848 O O . ARG A 1 104 ? -2.623 -1.234 -11.070 1.00 97.62 104 ARG A O 1
ATOM 855 N N . PHE A 1 105 ? -1.315 0.578 -11.398 1.00 97.25 105 PHE A N 1
ATOM 856 C CA . PHE A 1 105 ? -1.486 1.160 -10.073 1.00 97.25 105 PHE A CA 1
ATOM 857 C C . PHE A 1 105 ? -2.943 1.523 -9.822 1.00 97.25 105 PHE A C 1
ATOM 859 O O . PHE A 1 105 ? -3.469 1.136 -8.790 1.00 97.25 105 PHE A O 1
ATOM 866 N N . ASN A 1 106 ? -3.622 2.157 -10.781 1.00 97.38 106 ASN A N 1
ATOM 867 C CA . ASN A 1 106 ? -5.038 2.507 -10.646 1.00 97.38 106 ASN A CA 1
ATOM 868 C C . ASN A 1 106 ? -5.914 1.265 -10.435 1.00 97.38 106 ASN A C 1
ATOM 870 O O . ASN A 1 106 ? -6.716 1.228 -9.510 1.00 97.38 106 ASN A O 1
ATOM 874 N N . ARG A 1 107 ? -5.687 0.189 -11.200 1.00 96.62 107 ARG A N 1
ATOM 875 C CA . ARG A 1 107 ? -6.424 -1.077 -11.017 1.00 96.62 107 ARG A CA 1
ATOM 876 C C . ARG A 1 107 ? -6.187 -1.708 -9.645 1.00 96.62 107 ARG A C 1
ATOM 878 O O . ARG A 1 107 ? -7.098 -2.299 -9.068 1.00 96.62 107 ARG A O 1
ATOM 885 N N . TRP A 1 108 ? -4.952 -1.643 -9.152 1.00 96.81 108 TRP A N 1
ATOM 886 C CA . TRP A 1 108 ? -4.616 -2.128 -7.817 1.00 96.81 108 TRP A CA 1
ATOM 887 C C . TRP A 1 108 ? -5.242 -1.238 -6.735 1.00 96.81 108 TRP A C 1
ATOM 889 O O . TRP A 1 108 ? -5.836 -1.757 -5.793 1.00 96.81 108 TRP A O 1
ATOM 899 N N . LEU A 1 109 ? -5.177 0.083 -6.902 1.00 96.31 109 LEU A N 1
ATOM 900 C CA . LEU A 1 109 ? -5.724 1.075 -5.985 1.00 96.31 109 LEU A CA 1
ATOM 901 C C . LEU A 1 109 ? -7.240 0.934 -5.837 1.00 96.31 109 LEU A C 1
ATOM 903 O O . LEU A 1 109 ? -7.721 0.930 -4.706 1.00 96.31 109 LEU A O 1
ATOM 907 N N . ASP A 1 110 ? -7.969 0.764 -6.942 1.00 95.81 110 ASP A N 1
ATOM 908 C CA . ASP A 1 110 ? -9.419 0.537 -6.933 1.00 95.81 110 ASP A CA 1
ATOM 909 C C . ASP A 1 110 ? -9.760 -0.689 -6.077 1.00 95.81 110 ASP A C 1
ATOM 911 O O . ASP A 1 110 ? -10.506 -0.596 -5.104 1.00 95.81 110 ASP A O 1
ATOM 915 N N . ARG A 1 111 ? -9.101 -1.825 -6.347 1.00 95.06 111 ARG A N 1
ATOM 916 C CA . ARG A 1 111 ? -9.305 -3.076 -5.600 1.00 95.06 111 ARG A CA 1
ATOM 917 C C . ARG A 1 111 ? -9.001 -2.925 -4.106 1.00 95.06 111 ARG A C 1
ATOM 919 O O . ARG A 1 111 ? -9.747 -3.417 -3.264 1.00 95.06 111 ARG A O 1
ATOM 926 N N . VAL A 1 112 ? -7.883 -2.287 -3.766 1.00 94.62 112 VAL A N 1
ATOM 927 C CA . VAL A 1 112 ? -7.474 -2.068 -2.370 1.00 94.62 112 VAL A CA 1
ATOM 928 C C . VAL A 1 112 ? -8.452 -1.150 -1.647 1.00 94.62 112 VAL A C 1
ATOM 930 O O . VAL A 1 112 ? -8.741 -1.365 -0.471 1.00 94.62 112 VAL A O 1
ATOM 933 N N . THR A 1 113 ? -8.941 -0.123 -2.339 1.00 94.31 113 THR A N 1
ATOM 934 C CA . THR A 1 113 ? -9.909 0.824 -1.789 1.00 94.31 113 THR A CA 1
ATOM 935 C C . THR A 1 113 ? -11.229 0.119 -1.508 1.00 94.31 113 THR A C 1
ATOM 937 O O . THR A 1 113 ? -11.743 0.259 -0.401 1.00 94.31 113 THR A O 1
ATOM 940 N N . ASP A 1 114 ? -11.714 -0.712 -2.433 1.00 94.88 114 ASP A N 1
ATOM 941 C CA . ASP A 1 114 ? -12.907 -1.539 -2.227 1.00 94.88 114 ASP A CA 1
ATOM 942 C C . ASP A 1 114 ? -12.752 -2.448 -1.000 1.00 94.88 114 ASP A C 1
ATOM 944 O O . ASP A 1 114 ? -13.616 -2.452 -0.124 1.00 94.88 114 ASP A O 1
ATOM 948 N N . PHE A 1 115 ? -11.616 -3.145 -0.864 1.00 94.19 115 PHE A N 1
ATOM 949 C CA . PHE A 1 115 ? -11.337 -3.962 0.323 1.00 94.19 115 PHE A CA 1
ATOM 950 C C . PHE A 1 115 ? -11.293 -3.139 1.614 1.00 94.19 115 PHE A C 1
ATOM 952 O O . PHE A 1 115 ? -11.820 -3.577 2.636 1.00 94.19 115 PHE A O 1
ATOM 959 N N . GLY A 1 116 ? -10.695 -1.946 1.581 1.00 94.00 116 GLY A N 1
ATOM 960 C CA . GLY A 1 116 ? -10.630 -1.048 2.733 1.00 94.00 116 GLY A CA 1
ATOM 961 C C . GLY A 1 116 ? -11.993 -0.537 3.178 1.00 94.00 116 GLY A C 1
ATOM 962 O O . GLY A 1 116 ? -12.286 -0.528 4.374 1.00 94.00 116 GLY A O 1
ATOM 963 N N . LEU A 1 117 ? -12.837 -0.147 2.225 1.00 94.25 117 LEU A N 1
ATOM 964 C CA . LEU A 1 117 ? -14.195 0.307 2.501 1.00 94.25 117 LEU A CA 1
ATOM 965 C C . LEU A 1 117 ? -15.089 -0.843 2.976 1.00 94.25 117 LEU A C 1
ATOM 967 O O . LEU A 1 117 ? -15.883 -0.649 3.896 1.00 94.25 117 LEU A O 1
ATOM 971 N N . ASP A 1 118 ? -14.935 -2.041 2.410 1.00 94.56 118 ASP A N 1
ATOM 972 C CA . ASP A 1 118 ? -15.664 -3.228 2.851 1.00 94.56 118 ASP A CA 1
ATOM 973 C C . ASP A 1 118 ? -15.261 -3.683 4.259 1.00 94.56 118 ASP A C 1
ATOM 975 O O . ASP A 1 118 ? -16.146 -4.014 5.053 1.00 94.56 118 ASP A O 1
ATOM 979 N N . ASP A 1 119 ? -13.964 -3.689 4.592 1.00 92.69 119 ASP A N 1
ATOM 980 C CA . ASP A 1 119 ? -13.489 -4.028 5.942 1.00 92.69 119 ASP A CA 1
ATOM 981 C C . ASP A 1 119 ? -13.977 -2.996 6.964 1.00 92.69 119 ASP A C 1
ATOM 983 O O . ASP A 1 119 ? -14.537 -3.366 7.997 1.00 92.69 119 ASP A O 1
ATOM 987 N N . TRP A 1 120 ? -13.879 -1.702 6.638 1.00 92.94 120 TRP A N 1
ATOM 988 C CA . TRP A 1 120 ? -14.443 -0.629 7.457 1.00 92.94 120 TRP A CA 1
ATOM 989 C C . TRP A 1 120 ? -15.949 -0.800 7.684 1.00 92.94 120 TRP A C 1
ATOM 991 O O . TRP A 1 120 ? -16.387 -0.785 8.833 1.00 92.94 120 TRP A O 1
ATOM 1001 N N . ARG A 1 121 ? -16.735 -1.042 6.627 1.00 92.31 121 ARG A N 1
ATOM 1002 C CA . ARG A 1 121 ? -18.193 -1.215 6.722 1.00 92.31 121 ARG A CA 1
ATOM 1003 C C . ARG A 1 121 ? -18.600 -2.374 7.633 1.00 92.31 121 ARG A C 1
ATOM 1005 O O . ARG A 1 121 ? -19.638 -2.291 8.276 1.00 92.31 121 ARG A O 1
ATOM 1012 N N . ARG A 1 122 ? -17.811 -3.450 7.706 1.00 90.81 122 ARG A N 1
ATOM 1013 C CA . ARG A 1 122 ? -18.079 -4.594 8.602 1.00 90.81 122 ARG A CA 1
ATOM 1014 C C . ARG A 1 122 ? -17.846 -4.286 10.085 1.00 90.81 122 ARG A C 1
ATOM 1016 O O . ARG A 1 122 ? -18.199 -5.117 10.916 1.00 90.81 122 ARG A O 1
ATOM 1023 N N . GLN A 1 123 ? -17.214 -3.157 10.407 1.00 84.44 123 GLN A N 1
ATOM 1024 C CA . GLN A 1 123 ? -16.995 -2.692 11.782 1.00 84.44 123 GLN A CA 1
ATOM 1025 C C . GLN A 1 123 ? -18.054 -1.685 12.260 1.00 84.44 123 GLN A C 1
ATOM 1027 O O . GLN A 1 123 ? -17.984 -1.263 13.417 1.00 84.44 123 GLN A O 1
ATOM 1032 N N . LEU A 1 124 ? -18.975 -1.270 11.379 1.00 80.62 124 LEU A N 1
ATOM 1033 C CA . LEU A 1 124 ? -20.148 -0.461 11.728 1.00 80.62 124 LEU A CA 1
ATOM 1034 C C . LEU A 1 124 ? -21.200 -1.325 12.433 1.00 80.62 124 LEU A C 1
ATOM 1036 O O . LEU A 1 124 ? -21.799 -0.813 13.404 1.00 80.62 124 LEU A O 1
#

Secondary structure (DSSP, 8-state):
-----------HHHHHHHHTT--EEEEEEEEEEEEEEESSSEEEEEEEEEEETTTT-SEEEEEEEEEEEEEPTTS-EEEEEEEES-SS-EEEETTS-HHHHHHHHHHHHHHHHHHHHHHHHTT-